Protein AF-A0A383DRR8-F1 (afdb_monomer_lite)

Foldseek 3Di:
DDDDDDDPDDDDDPVLVLLVVQLVPADVVLLVLLVVLLCVLPPPPHPDDDDCDPLLSSLSSSCCSVPNSVLSSQLLVLCSPDCCQCQVHPVSDHNRRSCQCSVDPVSSVNRD

pLDDT: mean 93.99, std 11.14, range [48.03, 98.88]

Secondary structure (DSSP, 8-state):
----PPP------HHHHHHHHHHTTS-HHHHHHHHHHHHHHH-TT-S------HHHHHHHHHHHHHHHHHHHHHHHHHHHH-TTTTT-STT------HHHHTSSHHHHHHT-

Structure (mmCIF, N/CA/C/O backbone):
data_AF-A0A383DRR8-F1
#
_entry.id   AF-A0A383DRR8-F1
#
loop_
_atom_site.group_PDB
_atom_site.id
_atom_site.type_symbol
_atom_site.label_atom_id
_atom_site.label_alt_id
_atom_site.label_comp_id
_atom_site.label_asym_id
_atom_site.label_entity_id
_atom_site.label_seq_id
_atom_site.pdbx_PDB_ins_code
_atom_site.Cartn_x
_atom_site.Cartn_y
_atom_site.Cartn_z
_atom_site.occupancy
_atom_site.B_iso_or_equiv
_atom_site.auth_seq_id
_atom_site.auth_comp_id
_atom_site.auth_asym_id
_atom_site.auth_atom_id
_atom_site.pdbx_PDB_model_num
ATOM 1 N N . MET A 1 1 ? 19.606 27.125 39.523 1.00 48.03 1 MET A N 1
ATOM 2 C CA . MET A 1 1 ? 18.859 25.932 39.066 1.00 48.03 1 MET A CA 1
ATOM 3 C C . MET A 1 1 ? 17.783 26.388 38.088 1.00 48.03 1 MET A C 1
ATOM 5 O O . MET A 1 1 ? 16.730 26.838 38.516 1.00 48.03 1 MET A O 1
ATOM 9 N N . THR A 1 2 ? 18.061 26.396 36.785 1.00 49.19 2 THR A N 1
ATOM 10 C CA . THR A 1 2 ? 17.086 26.813 35.763 1.00 49.19 2 THR A CA 1
ATOM 11 C C . THR A 1 2 ? 16.214 25.622 35.371 1.00 49.19 2 THR A C 1
ATOM 13 O O . THR A 1 2 ? 16.611 24.757 34.594 1.00 49.19 2 THR A O 1
ATOM 16 N N . SER A 1 3 ? 15.012 25.563 35.946 1.00 50.47 3 SER A N 1
ATOM 17 C CA . SER A 1 3 ? 13.964 24.629 35.532 1.00 50.47 3 SER A CA 1
ATOM 18 C C . SER A 1 3 ? 13.455 25.039 34.148 1.00 50.47 3 SER A C 1
ATOM 20 O O . SER A 1 3 ? 12.860 26.103 33.983 1.00 50.47 3 SER A O 1
ATOM 22 N N . THR A 1 4 ? 13.744 24.229 33.129 1.00 58.41 4 THR A N 1
ATOM 23 C CA . THR A 1 4 ? 13.204 24.428 31.778 1.00 58.41 4 THR A CA 1
ATOM 24 C C . THR A 1 4 ? 11.807 23.821 31.732 1.00 58.41 4 THR A C 1
ATOM 26 O O . THR A 1 4 ? 11.654 22.607 31.844 1.00 58.41 4 THR A O 1
ATOM 29 N N . ALA A 1 5 ? 10.783 24.661 31.578 1.00 63.28 5 ALA A N 1
ATOM 30 C CA . ALA A 1 5 ? 9.404 24.212 31.408 1.00 63.28 5 ALA A CA 1
ATOM 31 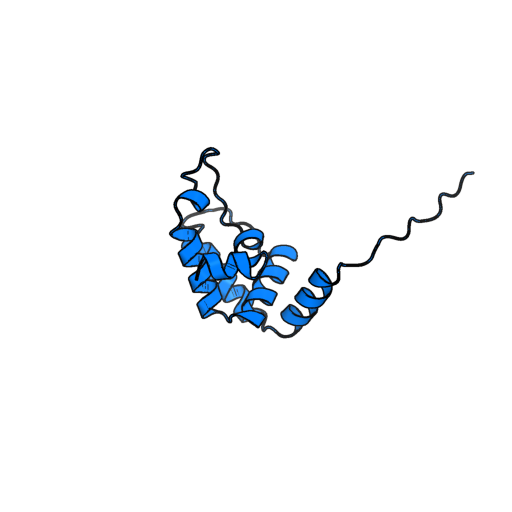C C . ALA A 1 5 ? 9.272 23.270 30.187 1.00 63.28 5 ALA A C 1
ATOM 33 O O . ALA A 1 5 ? 9.899 23.519 29.149 1.00 63.28 5 ALA A O 1
ATOM 34 N N . PRO A 1 6 ? 8.452 22.204 30.260 1.00 62.31 6 PRO A N 1
ATOM 35 C CA . PRO A 1 6 ? 8.285 21.274 29.151 1.00 62.31 6 PRO A CA 1
ATOM 36 C C . PRO A 1 6 ? 7.604 21.984 27.974 1.00 62.31 6 PRO A C 1
ATOM 38 O O . PRO A 1 6 ? 6.529 22.572 28.114 1.00 62.31 6 PRO A O 1
ATOM 41 N N . ARG A 1 7 ? 8.227 21.944 26.788 1.00 64.62 7 ARG A N 1
ATOM 42 C CA . ARG A 1 7 ? 7.628 22.500 25.565 1.00 64.62 7 ARG A CA 1
ATOM 43 C C . ARG A 1 7 ? 6.353 21.722 25.242 1.00 64.62 7 ARG A C 1
ATOM 45 O O . ARG A 1 7 ? 6.416 20.519 25.003 1.00 64.62 7 ARG A O 1
ATOM 52 N N . LYS A 1 8 ? 5.209 22.413 25.184 1.00 60.09 8 LYS A N 1
ATOM 53 C CA . LYS A 1 8 ? 3.954 21.854 24.660 1.00 60.09 8 LYS A CA 1
ATOM 54 C C . LYS A 1 8 ? 4.187 21.393 23.218 1.00 60.09 8 LYS A C 1
ATOM 56 O O . LYS A 1 8 ? 4.365 22.217 22.322 1.00 60.09 8 LYS A O 1
ATOM 61 N N . THR A 1 9 ? 4.214 20.086 22.991 1.00 71.94 9 THR A N 1
ATOM 62 C CA . THR A 1 9 ? 4.268 19.516 21.645 1.00 71.94 9 THR A CA 1
ATOM 63 C C . THR A 1 9 ? 2.899 19.663 20.986 1.00 71.94 9 THR A C 1
ATOM 65 O O . THR A 1 9 ? 1.859 19.438 21.607 1.00 71.94 9 THR A O 1
ATOM 68 N N . ARG A 1 10 ? 2.876 20.094 19.719 1.00 78.69 10 ARG A N 1
ATOM 69 C CA . ARG A 1 10 ? 1.632 20.137 18.939 1.00 78.69 10 ARG A CA 1
ATOM 70 C C . ARG A 1 10 ? 1.158 18.695 18.752 1.00 78.69 10 ARG A C 1
ATOM 72 O O . ARG A 1 10 ? 1.947 17.842 18.351 1.00 78.69 10 ARG A O 1
ATOM 79 N N . GLY A 1 11 ? -0.110 18.436 19.069 1.00 80.94 11 GLY A N 1
ATOM 80 C CA . GLY A 1 11 ? -0.738 17.133 18.853 1.00 80.94 11 GLY A CA 1
ATOM 81 C C . GLY A 1 11 ? -0.744 16.713 17.373 1.00 80.94 11 GLY A C 1
ATOM 82 O O . GLY A 1 11 ? -0.320 17.482 16.504 1.00 80.94 11 GLY A O 1
ATOM 83 N N . PRO A 1 12 ? -1.228 15.497 17.064 1.00 85.12 12 PRO A N 1
ATOM 84 C CA . PRO A 1 12 ? -1.265 14.995 15.694 1.00 85.12 12 PRO A CA 1
ATOM 85 C C . PRO A 1 12 ? -2.063 15.930 14.780 1.00 85.12 12 PRO A C 1
ATOM 87 O O . PRO A 1 12 ? -3.059 16.529 15.196 1.00 85.12 12 PRO A O 1
ATOM 90 N N . SER A 1 13 ? -1.634 16.034 13.520 1.00 92.75 13 SER A N 1
ATOM 91 C CA . SER A 1 13 ? -2.345 16.825 12.515 1.00 92.75 13 SER A CA 1
ATOM 92 C C . SER A 1 13 ? -3.769 16.298 12.309 1.00 92.75 13 SER A C 1
ATOM 94 O O . SER A 1 13 ? -4.068 15.134 12.599 1.00 92.75 13 SER A O 1
ATOM 96 N N . ARG A 1 14 ? -4.650 17.144 11.764 1.00 93.69 14 ARG A N 1
ATOM 97 C CA . ARG A 1 14 ? -6.012 16.742 11.387 1.00 93.69 14 ARG A CA 1
ATOM 98 C C . ARG A 1 14 ? -6.000 15.508 10.475 1.00 93.69 14 ARG A C 1
ATOM 100 O O . ARG A 1 14 ? -6.681 14.538 10.784 1.00 93.69 14 ARG A O 1
ATOM 107 N N . LEU A 1 15 ? -5.140 15.507 9.455 1.00 91.75 15 LEU A N 1
ATOM 108 C CA . LEU A 1 15 ? -4.974 14.385 8.528 1.00 91.75 15 LEU A CA 1
ATOM 109 C C . LEU A 1 15 ? -4.597 13.084 9.252 1.00 91.75 15 LEU A C 1
ATOM 111 O O . LEU A 1 15 ? -5.165 12.030 8.984 1.00 91.75 15 LEU A O 1
ATOM 115 N N . THR A 1 16 ? -3.660 13.149 10.202 1.00 93.69 16 THR A N 1
ATOM 116 C CA . THR A 1 16 ? -3.255 11.968 10.975 1.00 93.69 16 THR A CA 1
ATOM 117 C C . THR A 1 16 ? -4.390 11.449 11.857 1.00 93.69 16 THR A C 1
ATOM 119 O O . THR A 1 16 ? -4.517 10.240 12.033 1.00 93.69 16 THR A O 1
ATOM 122 N N . ARG A 1 17 ? -5.226 12.333 12.416 1.00 96.44 17 ARG A N 1
ATOM 123 C CA . ARG A 1 17 ? -6.408 11.921 13.190 1.00 96.44 17 ARG A CA 1
ATOM 124 C C . ARG A 1 17 ? -7.443 11.233 12.301 1.00 96.44 17 ARG A C 1
ATOM 126 O O . ARG A 1 17 ? -7.931 10.177 12.679 1.00 96.44 17 ARG A O 1
ATOM 133 N N . GLU A 1 18 ? -7.718 11.787 11.125 1.00 96.56 18 GLU A N 1
ATOM 134 C CA . GLU A 1 18 ? -8.644 11.198 10.149 1.00 96.56 18 GLU A CA 1
ATOM 135 C C . GLU A 1 18 ? -8.157 9.821 9.669 1.00 96.56 18 GLU A C 1
ATOM 137 O O . GLU A 1 18 ? -8.928 8.866 9.657 1.00 96.56 18 GLU A O 1
ATOM 142 N N . GLN A 1 19 ? -6.861 9.666 9.372 1.00 96.88 19 GLN A N 1
ATOM 143 C CA . GLN A 1 19 ? -6.275 8.363 9.023 1.00 96.88 19 GLN A CA 1
ATOM 144 C C . GLN A 1 19 ? -6.438 7.331 10.142 1.00 96.88 19 GLN A C 1
ATOM 146 O O . GLN A 1 19 ? -6.750 6.179 9.861 1.00 96.88 19 GLN A O 1
ATOM 151 N N . ARG A 1 20 ? -6.259 7.731 11.409 1.00 97.62 20 ARG A N 1
ATOM 152 C CA . ARG A 1 20 ? -6.454 6.828 12.557 1.00 97.62 20 ARG A CA 1
ATOM 153 C C . ARG A 1 20 ? -7.909 6.388 12.679 1.00 97.62 20 ARG A C 1
ATOM 155 O O . ARG A 1 20 ? -8.158 5.201 12.815 1.00 97.62 20 ARG A O 1
ATOM 162 N N . GLN A 1 21 ? -8.850 7.319 12.530 1.00 98.00 21 GLN A N 1
ATOM 163 C CA . GLN A 1 21 ? -10.285 7.015 12.556 1.00 98.00 21 GLN A CA 1
ATOM 164 C C . GLN A 1 21 ? -10.716 6.073 11.426 1.00 98.00 21 GLN A C 1
ATOM 166 O O . GLN A 1 21 ? -11.600 5.246 11.626 1.00 98.00 21 GLN A O 1
ATOM 171 N N . LYS A 1 22 ? -10.118 6.201 10.235 1.00 97.88 22 LYS A N 1
ATOM 172 C CA . LYS A 1 22 ? -10.334 5.255 9.132 1.00 97.88 22 LYS A CA 1
ATOM 173 C C . LYS A 1 22 ? -9.746 3.886 9.466 1.00 97.88 22 LYS A C 1
ATOM 175 O O . LYS A 1 22 ? -10.441 2.883 9.367 1.00 97.88 22 LYS A O 1
ATOM 180 N N . ALA A 1 23 ? -8.498 3.854 9.930 1.00 97.19 23 ALA A N 1
ATOM 181 C CA . ALA A 1 23 ? -7.797 2.618 10.260 1.00 97.19 23 ALA A CA 1
ATOM 182 C C . ALA A 1 23 ? -8.473 1.810 11.382 1.00 97.19 23 ALA A C 1
ATOM 184 O O . ALA A 1 23 ? -8.484 0.588 11.311 1.00 97.19 23 ALA A O 1
ATOM 185 N N . GLU A 1 24 ? -9.072 2.468 12.379 1.00 97.25 24 GLU A N 1
ATOM 186 C CA . GLU A 1 24 ? -9.825 1.816 13.467 1.00 97.25 24 GLU A CA 1
ATOM 187 C C . GLU A 1 24 ? -11.039 1.009 12.976 1.00 97.25 24 GLU A C 1
ATOM 189 O O . GLU A 1 24 ? -11.492 0.104 13.671 1.00 97.25 24 GLU A O 1
ATOM 194 N N . LYS A 1 25 ? -11.570 1.324 11.789 1.00 96.50 25 LYS A N 1
ATOM 195 C CA . LYS A 1 25 ? -12.747 0.659 11.206 1.00 96.50 25 LYS A CA 1
ATOM 196 C C . LYS A 1 25 ? -12.392 -0.491 10.265 1.00 96.50 25 LYS A C 1
ATOM 198 O O . LYS A 1 25 ? -13.293 -1.163 9.773 1.00 96.50 25 LYS A O 1
ATOM 203 N N . VAL A 1 26 ? -11.109 -0.682 9.969 1.00 98.44 26 VAL A N 1
ATOM 204 C CA . VAL A 1 26 ? -10.637 -1.684 9.012 1.00 98.44 26 VAL A CA 1
ATOM 205 C C . VAL A 1 26 ? -10.182 -2.927 9.760 1.00 98.44 26 VAL A C 1
ATOM 207 O O . VAL A 1 26 ? -9.399 -2.835 10.703 1.00 98.44 26 VAL A O 1
ATOM 210 N N . ASP A 1 27 ? -10.645 -4.093 9.310 1.00 98.50 27 ASP A N 1
ATOM 211 C CA . ASP A 1 27 ? -10.146 -5.378 9.797 1.00 98.50 27 ASP A CA 1
ATOM 212 C C . ASP A 1 27 ? -8.632 -5.489 9.507 1.00 98.50 27 ASP A C 1
ATOM 214 O O . ASP A 1 27 ? -8.229 -5.404 8.338 1.00 98.50 27 ASP A O 1
ATOM 218 N N . PRO A 1 28 ? -7.780 -5.691 10.534 1.00 98.50 28 PRO A N 1
ATOM 219 C CA . PRO A 1 28 ? -6.341 -5.864 10.358 1.00 98.50 28 PRO A CA 1
ATOM 220 C C . PRO A 1 28 ? -5.959 -6.932 9.323 1.00 98.50 28 PRO A C 1
ATOM 222 O O . PRO A 1 28 ? -4.956 -6.767 8.629 1.00 98.50 28 PRO A O 1
ATOM 225 N N . GLN A 1 29 ? -6.774 -7.979 9.136 1.00 98.62 29 GLN A N 1
ATOM 226 C CA . GLN A 1 29 ? -6.517 -9.008 8.124 1.00 98.62 29 GLN A CA 1
ATOM 227 C C . GLN A 1 29 ? -6.528 -8.447 6.696 1.00 98.62 29 GLN A C 1
ATOM 229 O O . GLN A 1 29 ? -5.774 -8.913 5.842 1.00 98.62 29 GLN A O 1
ATOM 234 N N . LEU A 1 30 ? -7.346 -7.429 6.414 1.00 98.81 30 LEU A N 1
ATOM 235 C CA . LEU A 1 30 ? -7.374 -6.775 5.102 1.00 98.81 30 LEU A CA 1
ATOM 236 C C . LEU A 1 30 ? -6.102 -5.950 4.865 1.00 98.81 30 LEU A C 1
ATOM 238 O O . LEU A 1 30 ? -5.580 -5.913 3.749 1.00 98.81 30 LEU A O 1
ATOM 242 N N . VAL A 1 31 ? -5.567 -5.336 5.922 1.00 98.81 31 VAL A N 1
ATOM 243 C CA . VAL A 1 31 ? -4.288 -4.613 5.885 1.00 98.81 31 VAL A CA 1
ATOM 244 C C . VAL A 1 31 ? -3.144 -5.586 5.598 1.00 98.81 31 VAL A C 1
ATOM 246 O O . VAL A 1 31 ? -2.333 -5.338 4.700 1.00 98.81 31 VAL A O 1
ATOM 249 N N . ASP A 1 32 ? -3.124 -6.724 6.295 1.00 98.69 32 ASP A N 1
ATOM 250 C CA . ASP A 1 32 ? -2.139 -7.785 6.086 1.00 98.69 32 ASP A CA 1
ATOM 251 C C . ASP A 1 32 ? -2.205 -8.350 4.665 1.00 98.69 32 ASP A C 1
ATOM 253 O O . ASP A 1 32 ? -1.166 -8.538 4.033 1.00 98.69 32 ASP A O 1
ATOM 257 N N . GLN A 1 33 ? -3.404 -8.544 4.108 1.00 98.81 33 GLN A N 1
ATOM 258 C CA . GLN A 1 33 ? -3.572 -8.990 2.723 1.00 98.81 33 GLN A CA 1
ATOM 259 C C . GLN A 1 33 ? -2.955 -8.021 1.704 1.00 98.81 33 GLN A C 1
ATOM 261 O O . GLN A 1 33 ? -2.331 -8.463 0.734 1.00 98.81 33 GLN A O 1
ATOM 266 N N . VAL A 1 34 ? -3.122 -6.708 1.891 1.00 98.88 34 VAL A N 1
ATOM 267 C CA . VAL A 1 34 ? -2.515 -5.697 1.008 1.00 98.88 34 VAL A CA 1
ATOM 268 C C . VAL A 1 34 ? -0.998 -5.658 1.194 1.00 98.88 34 VAL A C 1
ATOM 270 O O . VAL A 1 34 ? -0.259 -5.624 0.207 1.00 98.88 34 VAL A O 1
ATOM 273 N N . TYR A 1 35 ? -0.513 -5.728 2.436 1.00 98.81 35 TYR A N 1
ATOM 274 C CA . TYR A 1 35 ? 0.919 -5.773 2.736 1.00 98.81 35 TYR A CA 1
ATOM 275 C C . TYR A 1 35 ? 1.602 -7.015 2.143 1.00 98.81 35 TYR A C 1
ATOM 277 O O . TYR A 1 35 ? 2.635 -6.897 1.484 1.00 98.81 35 TYR A O 1
ATOM 285 N N . GLN A 1 36 ? 1.018 -8.202 2.311 1.00 98.38 36 GLN A N 1
ATOM 286 C CA . GLN A 1 36 ? 1.527 -9.443 1.724 1.00 98.38 36 GLN A CA 1
ATOM 287 C C . GLN A 1 36 ? 1.561 -9.370 0.197 1.00 98.38 36 GLN A C 1
ATOM 289 O O . GLN A 1 36 ? 2.547 -9.783 -0.417 1.00 98.38 36 GLN A O 1
ATOM 294 N N . TYR A 1 37 ? 0.527 -8.792 -0.418 1.00 98.75 37 TYR A N 1
ATOM 295 C CA . TYR A 1 37 ? 0.502 -8.592 -1.862 1.00 98.75 37 TYR A CA 1
ATOM 296 C C . TYR A 1 37 ? 1.608 -7.639 -2.333 1.00 98.75 37 TYR A C 1
ATOM 298 O O . TYR A 1 37 ? 2.310 -7.928 -3.302 1.00 98.75 37 TYR A O 1
ATOM 306 N N . TRP A 1 38 ? 1.830 -6.537 -1.616 1.00 98.75 38 TRP A N 1
ATOM 307 C CA . TRP A 1 38 ? 2.955 -5.645 -1.881 1.00 98.75 38 TRP A CA 1
ATOM 308 C C . TRP A 1 38 ? 4.303 -6.364 -1.768 1.00 98.75 38 TRP A C 1
ATOM 310 O O . TRP A 1 38 ? 5.138 -6.228 -2.660 1.00 98.75 38 TRP A O 1
ATOM 320 N N . CYS A 1 39 ? 4.510 -7.179 -0.729 1.00 98.12 39 CYS A N 1
ATOM 321 C CA . CYS A 1 39 ? 5.716 -7.995 -0.581 1.00 98.12 39 CYS A CA 1
ATOM 322 C C . CYS A 1 39 ? 5.913 -8.933 -1.779 1.00 98.12 39 CYS A C 1
ATOM 324 O O . CYS A 1 39 ? 7.011 -9.003 -2.333 1.00 98.12 39 CYS A O 1
ATOM 326 N N . PHE A 1 40 ? 4.849 -9.616 -2.202 1.00 97.69 40 PHE A N 1
ATOM 327 C CA . PHE A 1 40 ? 4.866 -10.521 -3.348 1.00 97.69 40 PHE A CA 1
ATOM 328 C C . PHE A 1 40 ? 5.276 -9.805 -4.645 1.00 97.69 40 PHE A C 1
ATOM 330 O O . PHE A 1 40 ? 6.178 -10.268 -5.340 1.00 97.69 40 PHE A O 1
ATOM 337 N N . VAL A 1 41 ? 4.673 -8.649 -4.943 1.00 98.12 41 VAL A N 1
ATOM 338 C CA . VAL A 1 41 ? 4.937 -7.891 -6.180 1.00 98.12 41 VAL A CA 1
ATOM 339 C C . VAL A 1 41 ? 6.297 -7.184 -6.143 1.00 98.12 41 VAL A C 1
ATOM 341 O O . VAL A 1 41 ? 7.054 -7.215 -7.111 1.00 98.12 41 VAL A O 1
ATOM 344 N N . MET A 1 42 ? 6.624 -6.528 -5.030 1.00 97.50 42 MET A N 1
ATOM 345 C CA . MET A 1 42 ? 7.740 -5.578 -4.958 1.00 97.50 42 MET A CA 1
ATOM 346 C C . MET A 1 42 ? 9.021 -6.177 -4.382 1.00 97.50 42 MET A C 1
ATOM 348 O O . MET A 1 42 ? 10.096 -5.578 -4.506 1.00 97.50 42 MET A O 1
ATOM 352 N N . ARG A 1 43 ? 8.940 -7.321 -3.696 1.00 96.00 43 ARG A N 1
ATOM 353 C CA . ARG A 1 43 ? 10.067 -7.928 -2.972 1.00 96.00 43 ARG A CA 1
ATOM 354 C C . ARG A 1 43 ? 10.248 -9.429 -3.269 1.00 96.00 43 ARG A C 1
ATOM 356 O O . ARG A 1 43 ? 10.605 -10.167 -2.347 1.00 96.00 43 ARG A O 1
ATOM 363 N N . PRO A 1 44 ? 10.098 -9.903 -4.523 1.00 93.81 44 PRO A N 1
ATOM 364 C CA . PRO A 1 44 ? 10.262 -11.321 -4.827 1.00 93.81 44 PRO A CA 1
ATOM 365 C C . PRO A 1 44 ? 11.679 -11.797 -4.470 1.00 93.81 44 PRO A C 1
ATOM 367 O O . PRO A 1 44 ? 12.673 -11.141 -4.788 1.00 93.81 44 PRO A O 1
ATOM 370 N N . GLY A 1 45 ? 11.769 -12.921 -3.752 1.00 90.12 45 GLY A N 1
ATOM 371 C CA . GLY A 1 45 ? 13.041 -13.548 -3.365 1.00 90.12 45 GLY A CA 1
ATOM 372 C C . GLY A 1 45 ? 13.908 -12.740 -2.387 1.00 90.12 45 GLY A C 1
ATOM 373 O O . GLY A 1 45 ? 15.076 -13.075 -2.176 1.00 90.12 45 GLY A O 1
ATOM 374 N N . ARG A 1 46 ? 13.391 -11.662 -1.781 1.00 90.00 46 ARG A N 1
ATOM 375 C CA . ARG A 1 46 ? 14.163 -10.842 -0.837 1.00 90.00 46 ARG A CA 1
ATOM 376 C C . ARG A 1 46 ? 14.184 -11.482 0.553 1.00 90.00 46 ARG A C 1
ATOM 378 O O . ARG A 1 46 ? 13.148 -11.669 1.173 1.00 90.00 46 ARG A O 1
ATOM 385 N N . LYS A 1 47 ? 15.389 -11.712 1.092 1.00 88.38 47 LYS A N 1
ATOM 386 C CA . LYS A 1 47 ? 15.600 -12.193 2.477 1.00 88.38 47 LYS A CA 1
ATOM 387 C C . LYS A 1 47 ? 15.194 -11.178 3.552 1.00 88.38 47 LYS A C 1
ATOM 389 O O . LYS A 1 47 ? 14.946 -11.553 4.690 1.00 88.38 47 LYS A O 1
ATOM 394 N N . ARG A 1 48 ? 15.197 -9.886 3.211 1.00 91.88 48 ARG A N 1
ATOM 395 C CA . ARG A 1 48 ? 14.793 -8.788 4.095 1.00 91.88 48 ARG A CA 1
ATOM 396 C C . ARG A 1 48 ? 13.758 -7.939 3.376 1.00 91.88 48 ARG A C 1
ATOM 398 O O . ARG A 1 48 ? 14.009 -7.469 2.267 1.00 91.88 48 ARG A O 1
ATOM 405 N N . VAL A 1 49 ? 12.623 -7.746 4.031 1.00 93.94 49 VAL A N 1
ATOM 406 C CA . VAL A 1 49 ? 11.489 -6.963 3.545 1.00 93.94 49 VAL A CA 1
ATOM 407 C C . VAL A 1 49 ? 11.171 -5.898 4.596 1.00 93.94 49 VAL A C 1
ATOM 409 O O . VAL A 1 49 ? 11.256 -6.209 5.786 1.00 93.94 49 VAL A O 1
ATOM 412 N N . PRO A 1 50 ? 10.870 -4.644 4.205 1.00 95.19 50 PRO A N 1
ATOM 413 C CA . PRO A 1 50 ? 10.444 -3.627 5.160 1.00 95.19 50 PRO A CA 1
ATOM 414 C C . PRO A 1 50 ? 9.227 -4.101 5.948 1.00 95.19 50 PRO A C 1
ATOM 416 O O . PRO A 1 50 ? 8.240 -4.507 5.344 1.00 95.19 50 PRO A O 1
ATOM 419 N N . ALA A 1 51 ? 9.305 -4.041 7.276 1.00 97.00 51 ALA A N 1
ATOM 420 C CA . ALA A 1 51 ? 8.199 -4.427 8.138 1.00 97.00 51 ALA A CA 1
ATOM 421 C C . ALA A 1 51 ? 6.990 -3.500 7.942 1.00 97.00 51 ALA A C 1
ATOM 423 O O . ALA A 1 51 ? 7.138 -2.303 7.652 1.00 97.00 51 ALA A O 1
ATOM 424 N N . LEU A 1 52 ? 5.799 -4.047 8.184 1.00 98.25 52 LEU A N 1
ATOM 425 C CA . LEU A 1 52 ? 4.567 -3.283 8.338 1.00 98.25 52 LEU A CA 1
ATOM 426 C C . LEU A 1 52 ? 4.588 -2.539 9.684 1.00 98.25 52 LEU A C 1
ATOM 428 O O . LEU A 1 52 ? 3.941 -2.928 10.650 1.00 98.25 52 LEU A O 1
ATOM 432 N N . ASP A 1 53 ? 5.410 -1.493 9.769 1.00 98.31 53 ASP A N 1
ATOM 433 C CA . ASP A 1 53 ? 5.469 -0.624 10.943 1.00 98.31 53 ASP A CA 1
ATOM 434 C C . ASP A 1 53 ? 4.186 0.212 11.097 1.00 98.31 53 ASP A C 1
ATOM 436 O O . ASP A 1 53 ? 3.328 0.255 10.214 1.00 98.31 53 ASP A O 1
ATOM 440 N N . ALA A 1 54 ? 4.057 0.921 12.220 1.00 97.88 54 ALA A N 1
ATOM 441 C CA . ALA A 1 54 ? 2.864 1.707 12.525 1.00 97.88 54 ALA A CA 1
ATOM 442 C C . ALA A 1 54 ? 2.531 2.773 11.461 1.00 97.88 54 ALA A C 1
ATOM 444 O O . ALA A 1 54 ? 1.362 3.124 11.295 1.00 97.88 54 ALA A O 1
ATOM 445 N N . LYS A 1 55 ? 3.530 3.300 10.737 1.00 97.44 55 LYS A N 1
ATOM 446 C CA . LYS A 1 55 ? 3.293 4.292 9.681 1.00 97.44 55 LYS A CA 1
ATOM 447 C C . LYS A 1 55 ? 2.743 3.618 8.435 1.00 97.44 55 LYS A C 1
ATOM 449 O O . LYS A 1 55 ? 1.712 4.062 7.930 1.00 97.44 55 LYS A O 1
ATOM 454 N N . ARG A 1 56 ? 3.376 2.532 7.977 1.00 98.62 56 ARG A N 1
ATOM 455 C CA . ARG A 1 56 ? 2.883 1.754 6.831 1.00 98.62 56 ARG A CA 1
ATOM 456 C C . ARG A 1 56 ? 1.501 1.183 7.114 1.00 98.62 56 ARG A C 1
ATOM 458 O O . ARG A 1 56 ? 0.620 1.348 6.279 1.00 98.62 56 ARG A O 1
ATOM 465 N N . TYR A 1 57 ? 1.286 0.614 8.300 1.00 98.69 57 TYR A N 1
ATOM 466 C CA . TYR A 1 57 ? -0.024 0.120 8.722 1.00 98.69 57 TYR A CA 1
ATOM 467 C C . TYR A 1 57 ? -1.088 1.210 8.595 1.00 98.69 57 TYR A C 1
ATOM 469 O O . TYR A 1 57 ? -2.101 1.009 7.935 1.00 98.69 57 TYR A O 1
ATOM 477 N N . LEU A 1 58 ? -0.835 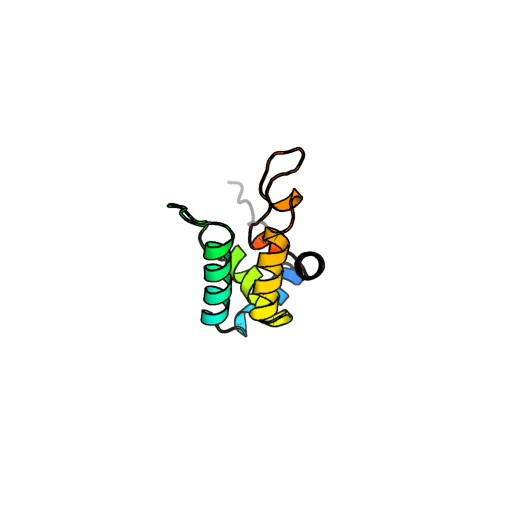2.397 9.160 1.00 98.44 58 LEU A N 1
ATOM 478 C CA . LEU A 1 58 ? -1.793 3.500 9.134 1.00 98.44 58 LEU A CA 1
ATOM 479 C C . LEU A 1 58 ? -2.137 3.949 7.706 1.00 98.44 58 LEU A C 1
ATOM 481 O O . LEU A 1 58 ? -3.293 4.260 7.424 1.00 98.44 58 LEU A O 1
ATOM 485 N N . LYS A 1 59 ? -1.148 3.981 6.806 1.00 98.56 59 LYS A N 1
ATOM 486 C CA . LYS A 1 59 ? -1.346 4.338 5.394 1.00 98.56 59 LYS A CA 1
ATOM 487 C C . LYS A 1 59 ? -2.167 3.295 4.646 1.00 98.56 59 LYS A C 1
ATOM 489 O O . LYS A 1 59 ? -3.143 3.653 3.995 1.00 98.56 59 LYS A O 1
ATOM 494 N N . VAL A 1 60 ? -1.805 2.022 4.788 1.00 98.81 60 VAL A N 1
ATOM 495 C CA . VAL A 1 60 ? -2.510 0.910 4.142 1.00 98.81 60 VAL A CA 1
ATOM 496 C C . VAL A 1 60 ? -3.940 0.809 4.665 1.00 98.81 60 VAL A C 1
ATOM 498 O O . VAL A 1 60 ? -4.865 0.742 3.869 1.00 98.81 60 VAL A O 1
ATOM 501 N N . ALA A 1 61 ? -4.146 0.866 5.980 1.00 98.81 61 ALA A N 1
ATOM 502 C CA . ALA A 1 61 ? -5.474 0.780 6.577 1.00 98.81 61 ALA A CA 1
ATOM 503 C C . ALA A 1 61 ? -6.375 1.948 6.144 1.00 98.81 61 ALA A C 1
ATOM 505 O O . ALA A 1 61 ? -7.525 1.732 5.773 1.00 98.81 61 ALA A O 1
ATOM 506 N N . ALA A 1 62 ? -5.856 3.181 6.112 1.00 98.62 62 ALA A N 1
ATOM 507 C CA . ALA A 1 62 ? -6.620 4.315 5.596 1.00 98.62 62 ALA A CA 1
ATOM 508 C C . ALA A 1 62 ? -6.978 4.149 4.107 1.00 98.62 62 ALA A C 1
ATOM 510 O O . ALA A 1 62 ? -8.113 4.431 3.734 1.00 98.62 62 ALA A O 1
ATOM 511 N N . ALA A 1 63 ? -6.058 3.646 3.277 1.00 98.69 63 ALA A N 1
ATOM 512 C CA . ALA A 1 63 ? -6.333 3.382 1.865 1.00 98.69 63 ALA A CA 1
ATOM 513 C C . ALA A 1 63 ? -7.353 2.249 1.669 1.00 98.69 63 ALA A C 1
ATOM 515 O O . ALA A 1 63 ? -8.264 2.391 0.862 1.00 98.69 63 ALA A O 1
ATOM 516 N N . VAL A 1 64 ? -7.274 1.168 2.451 1.00 98.81 64 VAL A N 1
ATOM 517 C CA . VAL A 1 64 ? -8.271 0.083 2.431 1.00 98.81 64 VAL A CA 1
ATOM 518 C C . VAL A 1 64 ? -9.652 0.600 2.834 1.00 98.81 64 VAL A C 1
ATOM 520 O O . VAL A 1 64 ? -10.638 0.201 2.226 1.00 98.81 64 VAL A O 1
ATOM 523 N N . SER A 1 65 ? -9.738 1.511 3.807 1.00 98.62 65 SER A N 1
ATOM 524 C CA . SER A 1 65 ? -11.009 2.147 4.174 1.00 98.62 65 SER A CA 1
ATOM 525 C C . SER A 1 65 ? -11.614 2.981 3.040 1.00 98.62 65 SER A C 1
ATOM 527 O O . SER A 1 65 ? 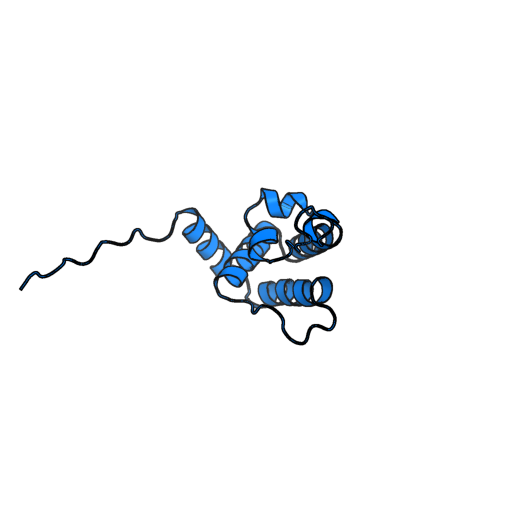-12.835 3.094 2.987 1.00 98.62 65 SER A O 1
ATOM 529 N N . ASP A 1 66 ? -10.787 3.614 2.204 1.00 98.31 66 ASP A N 1
ATOM 530 C CA . ASP A 1 66 ? -11.241 4.533 1.152 1.00 98.31 66 ASP A CA 1
ATOM 531 C C . ASP A 1 66 ? -11.519 3.819 -0.178 1.00 98.31 66 ASP A C 1
ATOM 533 O O . ASP A 1 66 ? -12.486 4.146 -0.859 1.00 98.31 66 ASP A O 1
ATOM 537 N N . TYR A 1 67 ? -10.683 2.842 -0.536 1.00 98.50 67 TYR A N 1
ATOM 538 C CA . TYR A 1 67 ? -10.661 2.209 -1.860 1.00 98.50 67 TYR A CA 1
ATOM 539 C C . TYR A 1 67 ? -10.955 0.701 -1.819 1.00 98.50 67 TYR A C 1
ATOM 541 O O . TYR A 1 67 ? -11.230 0.084 -2.842 1.00 98.50 67 TYR A O 1
ATOM 549 N N . GLY A 1 68 ? -10.889 0.067 -0.647 1.00 98.62 68 GLY A N 1
ATOM 550 C CA . GLY A 1 68 ? -10.960 -1.388 -0.528 1.00 98.62 68 GLY A CA 1
ATOM 551 C C . GLY A 1 68 ? -9.669 -2.103 -0.949 1.00 98.62 68 GLY A C 1
ATOM 552 O O . GLY A 1 68 ? -8.708 -1.510 -1.447 1.00 98.62 68 GLY A O 1
ATOM 553 N N . VAL A 1 69 ? -9.626 -3.416 -0.710 1.00 98.81 69 VAL A N 1
ATOM 554 C CA . VAL A 1 69 ? -8.426 -4.245 -0.933 1.00 98.81 69 VAL A CA 1
ATOM 555 C C . VAL A 1 69 ? -8.063 -4.348 -2.414 1.00 98.81 69 VAL A C 1
ATOM 557 O O . VAL A 1 69 ? -6.881 -4.276 -2.754 1.00 98.81 69 VAL A O 1
ATOM 560 N N . ASP A 1 70 ? -9.047 -4.505 -3.298 1.00 98.69 70 ASP A N 1
ATOM 561 C CA . ASP A 1 70 ? -8.789 -4.764 -4.717 1.00 98.69 70 ASP A CA 1
ATOM 562 C C . ASP A 1 70 ? -8.185 -3.556 -5.434 1.00 98.69 70 ASP A C 1
ATOM 564 O O . ASP A 1 70 ? -7.192 -3.707 -6.154 1.00 98.69 70 ASP A O 1
ATOM 568 N N . ASP A 1 71 ? -8.691 -2.350 -5.175 1.00 98.88 71 ASP A N 1
ATOM 569 C CA . ASP A 1 71 ? -8.090 -1.130 -5.716 1.00 98.88 71 ASP A CA 1
ATOM 570 C C . ASP A 1 71 ? -6.733 -0.839 -5.060 1.00 98.88 71 ASP A C 1
ATOM 572 O O . ASP A 1 71 ? -5.780 -0.487 -5.756 1.00 98.88 71 ASP A O 1
ATOM 576 N N . CYS A 1 72 ? -6.545 -1.128 -3.767 1.00 98.88 72 CYS A N 1
ATOM 577 C CA . CYS A 1 72 ? -5.208 -1.062 -3.163 1.00 98.88 72 CYS A CA 1
ATOM 578 C C . CYS A 1 72 ? -4.201 -1.994 -3.869 1.00 98.88 72 CYS A C 1
ATOM 580 O O . CYS A 1 72 ? -3.054 -1.610 -4.120 1.00 98.88 72 CYS A O 1
ATOM 582 N N . ARG A 1 73 ? -4.613 -3.214 -4.242 1.00 98.88 73 ARG A N 1
ATOM 583 C CA . ARG A 1 73 ? -3.785 -4.143 -5.033 1.00 98.88 73 ARG A CA 1
ATOM 584 C C . ARG A 1 73 ? -3.542 -3.630 -6.452 1.00 98.88 73 ARG A C 1
ATOM 586 O O . ARG A 1 73 ? -2.434 -3.790 -6.968 1.00 98.88 73 ARG A O 1
ATOM 593 N N . ARG A 1 74 ? -4.537 -3.004 -7.091 1.00 98.88 74 ARG A N 1
ATOM 594 C CA . ARG A 1 74 ? -4.367 -2.344 -8.397 1.00 98.88 74 ARG A CA 1
ATOM 595 C C . ARG A 1 74 ? -3.336 -1.227 -8.326 1.00 98.88 74 ARG A C 1
ATOM 597 O O . ARG A 1 74 ? -2.409 -1.266 -9.126 1.00 98.88 74 ARG A O 1
ATOM 604 N N . ALA A 1 75 ? -3.405 -0.356 -7.322 1.00 98.88 75 ALA A N 1
ATOM 605 C CA . ALA A 1 75 ? -2.426 0.709 -7.118 1.00 98.88 75 ALA A CA 1
ATOM 606 C C . ALA A 1 75 ? -0.997 0.158 -6.929 1.00 98.88 75 ALA A C 1
ATOM 608 O O . ALA A 1 75 ? -0.033 0.660 -7.507 1.00 98.88 75 ALA A O 1
ATOM 609 N N . ILE A 1 76 ? -0.835 -0.949 -6.194 1.00 98.88 76 ILE A N 1
ATOM 610 C CA . ILE A 1 76 ? 0.464 -1.635 -6.084 1.00 98.88 76 ILE A CA 1
ATOM 611 C C . ILE A 1 76 ? 0.956 -2.111 -7.461 1.00 98.88 76 ILE A C 1
ATOM 613 O O . ILE A 1 76 ? 2.123 -1.901 -7.799 1.00 98.88 76 ILE A O 1
ATOM 617 N N . ARG A 1 77 ? 0.088 -2.721 -8.280 1.00 98.81 77 ARG A N 1
ATOM 618 C CA . ARG A 1 77 ? 0.455 -3.140 -9.646 1.00 98.81 77 ARG A CA 1
ATOM 619 C C . ARG A 1 77 ? 0.790 -1.955 -10.549 1.00 98.81 77 ARG A C 1
ATOM 621 O O . ARG A 1 77 ? 1.771 -2.041 -11.281 1.00 98.81 77 ARG A O 1
ATOM 628 N N . GLY A 1 78 ? 0.035 -0.860 -10.484 1.00 98.75 78 GLY A N 1
ATOM 629 C CA . GLY A 1 78 ? 0.316 0.349 -11.259 1.00 98.75 78 GLY A CA 1
ATOM 630 C C . GLY A 1 78 ? 1.670 0.958 -10.901 1.00 98.75 78 GLY A C 1
ATOM 631 O O . GLY A 1 78 ? 2.459 1.288 -11.787 1.00 98.75 78 GLY A O 1
ATOM 632 N N . CYS A 1 79 ? 2.014 1.000 -9.610 1.00 98.75 79 CYS A N 1
ATOM 633 C CA . CYS A 1 79 ? 3.352 1.395 -9.169 1.00 98.75 79 CYS A CA 1
ATOM 634 C C . CYS A 1 79 ? 4.436 0.462 -9.740 1.00 98.75 79 CYS A C 1
ATOM 636 O O . CYS A 1 79 ? 5.457 0.936 -10.241 1.00 98.75 79 CYS A O 1
ATOM 638 N N . ALA A 1 80 ? 4.192 -0.854 -9.742 1.00 98.62 80 ALA A N 1
ATOM 639 C CA . ALA A 1 80 ? 5.126 -1.845 -10.277 1.00 98.62 80 ALA A CA 1
ATOM 640 C C . ALA A 1 80 ? 5.307 -1.759 -11.804 1.00 98.62 80 ALA A C 1
ATOM 642 O O . ALA A 1 80 ? 6.360 -2.140 -12.313 1.00 98.62 80 ALA A O 1
ATOM 643 N N . ALA A 1 81 ? 4.302 -1.261 -12.528 1.00 98.50 81 ALA A N 1
ATOM 644 C CA . ALA A 1 81 ? 4.356 -1.036 -13.971 1.00 98.50 81 ALA A CA 1
ATOM 645 C C . ALA A 1 81 ? 5.023 0.300 -14.347 1.00 98.50 81 ALA A C 1
ATOM 647 O O . ALA A 1 81 ? 5.406 0.505 -15.497 1.00 98.50 81 ALA A O 1
ATOM 648 N N . SER A 1 82 ? 5.186 1.220 -13.393 1.00 98.31 82 SER A N 1
ATOM 649 C CA . SER A 1 82 ? 5.825 2.504 -13.650 1.00 98.31 82 SER A CA 1
ATOM 650 C C . SER A 1 82 ? 7.352 2.377 -13.674 1.00 98.31 82 SER A C 1
ATOM 652 O O . SER A 1 82 ? 7.996 2.382 -12.624 1.00 98.31 82 SER A O 1
ATOM 654 N N . ASP A 1 83 ? 7.947 2.503 -14.857 1.00 98.12 83 ASP A N 1
ATOM 655 C CA . ASP A 1 83 ? 9.400 2.588 -15.064 1.00 98.12 83 ASP A CA 1
ATOM 656 C C . ASP A 1 83 ? 10.105 3.562 -14.106 1.00 98.12 83 ASP A C 1
ATOM 658 O O . ASP A 1 83 ? 11.082 3.193 -13.446 1.00 98.12 83 ASP A O 1
ATOM 662 N N . PHE A 1 84 ? 9.567 4.778 -13.955 1.00 98.38 84 PHE A N 1
ATOM 663 C CA . PHE A 1 84 ? 10.126 5.785 -13.052 1.00 98.38 84 PHE A CA 1
ATOM 664 C C . PHE A 1 84 ? 10.192 5.280 -11.602 1.00 98.38 84 PHE A C 1
ATOM 666 O O . PHE A 1 84 ? 11.267 5.264 -11.004 1.00 98.38 84 PHE A O 1
ATOM 673 N N . HIS A 1 85 ? 9.068 4.837 -11.030 1.00 98.38 85 HIS A N 1
ATOM 674 C CA . HIS A 1 85 ? 9.000 4.312 -9.660 1.00 98.38 85 HIS A CA 1
ATOM 675 C C . HIS A 1 85 ? 9.818 3.029 -9.468 1.00 98.38 85 HIS A C 1
ATOM 677 O O . HIS A 1 85 ? 10.319 2.774 -8.374 1.00 98.38 85 HIS A O 1
ATOM 6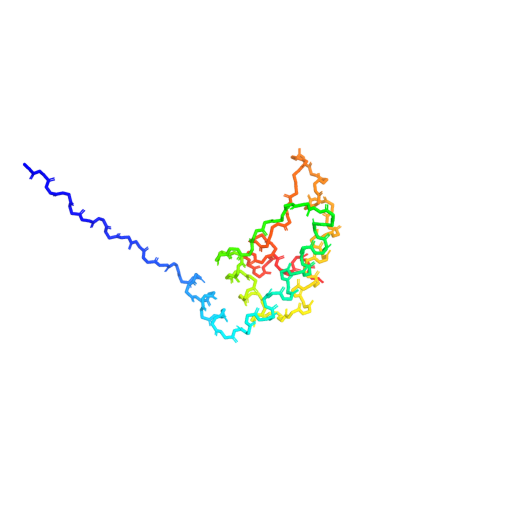83 N N . MET A 1 86 ? 10.042 2.265 -10.536 1.00 98.19 86 MET A N 1
ATOM 684 C CA . MET A 1 86 ? 10.827 1.031 -10.504 1.00 98.19 86 MET A CA 1
ATOM 685 C C . MET A 1 86 ? 12.330 1.237 -10.708 1.00 98.19 86 MET A C 1
ATOM 687 O O . MET A 1 86 ? 13.084 0.263 -10.727 1.00 98.19 86 MET A O 1
ATOM 691 N N . GLY A 1 87 ? 12.784 2.492 -10.753 1.00 97.75 87 GLY A N 1
ATOM 692 C CA . GLY A 1 87 ? 14.199 2.851 -10.750 1.00 97.75 87 GLY A CA 1
ATOM 693 C C . GLY A 1 87 ? 14.756 3.240 -12.112 1.00 97.75 87 GLY A C 1
ATOM 694 O O . GLY A 1 87 ? 15.924 3.605 -12.179 1.00 97.75 87 GLY A O 1
ATOM 695 N N . ARG A 1 88 ? 13.949 3.259 -13.182 1.00 98.00 88 ARG A N 1
ATOM 696 C CA . ARG A 1 88 ? 14.328 3.894 -14.456 1.00 98.00 88 ARG A CA 1
ATOM 697 C C . ARG A 1 88 ? 14.092 5.399 -14.361 1.00 98.00 88 ARG A C 1
ATOM 699 O O . ARG A 1 88 ? 13.249 5.984 -15.035 1.00 98.00 88 ARG A O 1
ATOM 706 N N . ASN A 1 89 ? 14.820 6.017 -13.443 1.00 98.12 89 ASN A N 1
ATOM 707 C CA . ASN A 1 89 ? 14.818 7.448 -13.196 1.00 98.12 89 ASN A CA 1
ATOM 708 C C . ASN A 1 89 ? 16.252 7.947 -13.030 1.00 98.12 89 ASN A C 1
ATOM 710 O O . ASN A 1 89 ? 17.190 7.166 -12.889 1.00 98.12 89 ASN A O 1
ATOM 714 N N . LYS A 1 90 ? 16.423 9.272 -13.014 1.00 97.94 90 LYS A N 1
ATOM 715 C CA . LYS A 1 90 ? 17.748 9.903 -12.925 1.00 97.94 90 LYS A CA 1
ATOM 716 C C . LYS A 1 90 ? 18.539 9.490 -11.676 1.00 97.94 90 LYS A C 1
ATOM 718 O O . LYS A 1 90 ? 19.760 9.558 -11.700 1.00 97.94 90 LYS A O 1
ATOM 723 N N . GLN A 1 91 ? 17.867 9.086 -10.595 1.00 97.69 91 GLN A N 1
ATOM 724 C CA . GLN A 1 91 ? 18.519 8.664 -9.352 1.00 97.69 91 GLN A CA 1
ATOM 725 C C . GLN A 1 91 ? 18.777 7.152 -9.267 1.00 97.69 91 GLN A C 1
ATOM 727 O O . GLN A 1 91 ? 19.323 6.702 -8.262 1.00 97.69 91 GLN A O 1
ATOM 732 N N . ASN A 1 92 ? 18.363 6.361 -10.265 1.00 97.50 92 ASN A N 1
ATOM 733 C CA . ASN A 1 92 ? 18.354 4.895 -10.213 1.00 97.50 92 ASN A CA 1
ATOM 734 C C . ASN A 1 92 ? 17.705 4.339 -8.928 1.00 97.50 92 ASN A C 1
ATOM 736 O O . ASN A 1 92 ? 18.136 3.325 -8.374 1.00 97.50 92 ASN A O 1
ATOM 740 N N . LYS A 1 93 ? 16.684 5.035 -8.408 1.00 97.38 93 LYS A N 1
ATOM 741 C CA . LYS A 1 93 ? 16.091 4.752 -7.095 1.00 97.38 93 LYS A CA 1
ATOM 742 C C . LYS A 1 93 ? 14.672 4.226 -7.226 1.00 97.38 93 LYS A C 1
ATOM 744 O O . LYS A 1 93 ? 13.853 4.814 -7.919 1.00 97.38 93 LYS A O 1
ATOM 749 N N . ARG A 1 94 ? 14.352 3.160 -6.494 1.00 97.12 94 ARG A N 1
ATOM 750 C CA . ARG A 1 94 ? 12.973 2.675 -6.387 1.00 97.12 94 ARG A CA 1
ATOM 751 C C . ARG A 1 94 ? 12.154 3.545 -5.434 1.00 97.12 94 ARG A C 1
ATOM 753 O O . ARG A 1 94 ? 12.616 3.894 -4.346 1.00 97.12 94 ARG A O 1
ATOM 760 N N . TYR A 1 95 ? 10.936 3.846 -5.854 1.00 97.94 95 TYR A N 1
ATOM 761 C CA . TYR A 1 95 ? 9.928 4.628 -5.149 1.00 97.94 95 TYR A CA 1
ATOM 762 C C . TYR A 1 95 ? 8.649 3.798 -5.060 1.00 97.94 95 TYR A C 1
ATOM 764 O O . TYR A 1 95 ? 7.650 4.093 -5.701 1.00 97.94 95 TYR A O 1
ATOM 772 N N . ASP A 1 96 ? 8.721 2.715 -4.297 1.00 98.19 96 ASP A N 1
ATOM 773 C CA . ASP A 1 96 ? 7.678 1.693 -4.213 1.00 98.19 96 ASP A CA 1
ATOM 774 C C . ASP A 1 96 ? 7.282 1.383 -2.762 1.00 98.19 96 ASP A C 1
ATOM 776 O O . ASP A 1 96 ? 6.746 0.317 -2.481 1.00 98.19 96 ASP A O 1
ATOM 780 N N . ASP A 1 97 ? 7.586 2.278 -1.818 1.00 98.44 97 ASP A N 1
ATOM 781 C CA . ASP A 1 97 ? 7.189 2.109 -0.419 1.00 98.44 97 ASP A CA 1
ATOM 782 C C . ASP A 1 97 ? 5.684 2.364 -0.246 1.00 98.44 97 ASP A C 1
ATOM 784 O O . ASP A 1 97 ? 5.108 3.241 -0.892 1.00 98.44 97 ASP A O 1
ATOM 788 N N . LEU A 1 98 ? 5.057 1.624 0.668 1.00 98.69 98 LEU A N 1
ATOM 789 C CA . LEU A 1 98 ? 3.645 1.774 1.019 1.00 98.69 98 LEU A CA 1
ATOM 790 C C . LEU A 1 98 ? 3.298 3.191 1.496 1.00 98.69 98 LEU A C 1
ATOM 792 O O . LEU A 1 98 ? 2.210 3.677 1.198 1.00 98.69 98 LEU A O 1
ATOM 796 N N . GLU A 1 99 ? 4.218 3.890 2.170 1.00 98.31 99 GLU A N 1
ATOM 797 C CA . GLU A 1 99 ? 4.021 5.290 2.563 1.00 98.31 99 GLU A CA 1
ATOM 798 C C . GLU A 1 99 ? 3.928 6.245 1.363 1.00 98.31 99 GLU A C 1
ATOM 800 O O . GLU A 1 99 ? 3.347 7.322 1.499 1.00 98.31 99 GLU A O 1
ATOM 805 N N . LEU A 1 100 ? 4.492 5.870 0.206 1.00 98.50 100 LEU A N 1
ATOM 806 C CA . LEU A 1 100 ? 4.389 6.636 -1.035 1.00 98.50 100 LEU A CA 1
ATOM 807 C C . LEU A 1 100 ? 3.152 6.235 -1.839 1.00 98.50 100 LEU A C 1
ATOM 809 O O . LEU A 1 100 ? 2.403 7.114 -2.252 1.00 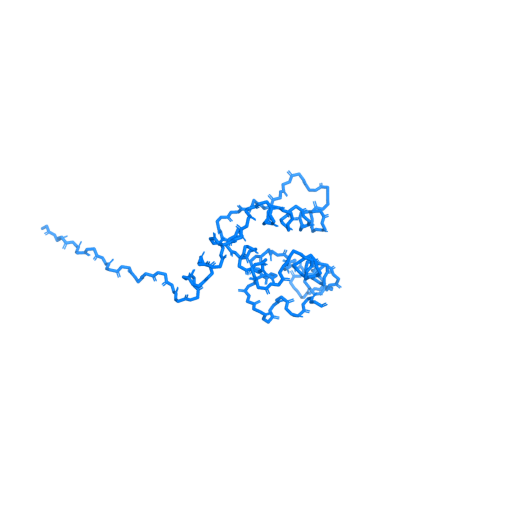98.50 100 LEU A O 1
ATOM 813 N N . ILE A 1 101 ? 2.946 4.931 -2.053 1.00 98.75 101 ILE A N 1
ATOM 814 C CA . ILE A 1 101 ? 1.815 4.409 -2.839 1.00 98.75 101 ILE A CA 1
ATOM 815 C C . ILE A 1 101 ? 0.490 4.876 -2.227 1.00 98.75 101 ILE A C 1
ATOM 817 O O . ILE A 1 101 ? -0.394 5.326 -2.943 1.00 98.75 101 ILE A O 1
ATOM 821 N N . PHE A 1 102 ? 0.393 4.846 -0.895 1.00 98.75 102 PHE A N 1
ATOM 822 C CA . PHE A 1 102 ? -0.800 5.228 -0.139 1.00 98.75 102 PHE A CA 1
ATOM 823 C C . PHE A 1 102 ? -0.632 6.571 0.585 1.00 98.75 102 PHE A C 1
ATOM 825 O O . PHE A 1 102 ? -1.197 6.787 1.659 1.00 98.75 102 PHE A O 1
ATOM 832 N N . ARG A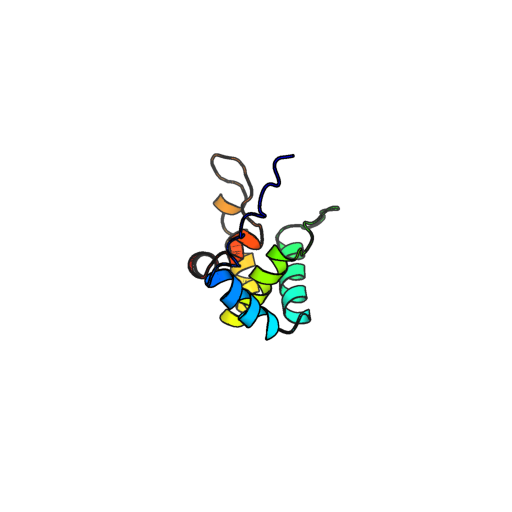 1 103 ? 0.196 7.478 0.047 1.00 97.00 103 ARG A N 1
ATOM 833 C CA . ARG A 1 103 ? 0.519 8.756 0.703 1.00 97.00 103 ARG A CA 1
ATOM 834 C C . ARG A 1 103 ? -0.727 9.606 0.949 1.00 97.00 103 ARG A C 1
ATOM 836 O O . ARG A 1 103 ? -0.921 10.087 2.074 1.00 97.00 103 ARG A O 1
ATOM 843 N N . ASP A 1 104 ? -1.511 9.771 -0.105 1.00 96.94 104 ASP A N 1
ATOM 844 C CA . ASP A 1 104 ? -2.750 10.532 -0.235 1.00 96.94 104 ASP A CA 1
ATOM 845 C C . ASP A 1 104 ? -3.527 10.002 -1.458 1.00 96.94 104 ASP A C 1
ATOM 847 O O . ASP A 1 104 ? -3.055 9.088 -2.139 1.00 96.94 104 ASP A O 1
ATOM 851 N N . GLN A 1 105 ? -4.719 10.549 -1.702 1.00 97.38 105 GLN A N 1
ATOM 852 C CA . GLN A 1 105 ? -5.618 10.098 -2.770 1.00 97.38 105 GLN A CA 1
ATOM 853 C C . GLN A 1 105 ? -4.981 10.235 -4.161 1.00 97.38 105 GLN A C 1
ATOM 855 O O . GLN A 1 105 ? -4.978 9.264 -4.913 1.00 97.38 105 GLN A O 1
ATOM 860 N N . ASP A 1 106 ? -4.318 11.362 -4.449 1.00 98.25 106 ASP A N 1
ATOM 861 C CA . ASP A 1 106 ? -3.635 11.603 -5.729 1.00 98.25 106 ASP A CA 1
ATOM 862 C C . ASP A 1 106 ? -2.590 10.523 -6.054 1.00 98.25 106 ASP A C 1
ATOM 864 O O . ASP A 1 106 ? -2.393 10.163 -7.217 1.00 98.25 106 ASP A O 1
ATOM 868 N N . HIS A 1 107 ? -1.882 10.008 -5.042 1.00 98.56 107 HIS A N 1
ATOM 869 C CA . HIS A 1 107 ? -0.908 8.935 -5.250 1.00 98.56 107 HIS A CA 1
ATOM 870 C C . HIS A 1 107 ? -1.581 7.594 -5.519 1.00 98.56 107 HIS A C 1
ATOM 872 O O . HIS A 1 107 ? -1.109 6.873 -6.394 1.00 98.56 107 HIS A O 1
ATOM 878 N N . VAL A 1 108 ? -2.669 7.267 -4.815 1.00 98.62 108 VAL A N 1
ATOM 879 C CA . VAL A 1 108 ? -3.412 6.025 -5.073 1.00 98.62 108 VAL A CA 1
ATOM 880 C C . VAL A 1 108 ? -3.977 6.050 -6.488 1.00 98.62 108 VAL A C 1
ATOM 882 O O . VAL A 1 108 ? -3.701 5.144 -7.270 1.00 98.62 108 VAL A O 1
ATOM 885 N N . GLU A 1 109 ? -4.686 7.120 -6.838 1.00 98.44 109 GLU A N 1
ATOM 886 C CA . GLU A 1 109 ? -5.369 7.278 -8.124 1.00 98.44 109 GLU A CA 1
ATOM 887 C C . GLU A 1 109 ? -4.407 7.315 -9.309 1.00 98.44 109 GLU A C 1
ATOM 889 O O . GLU A 1 109 ? -4.711 6.758 -10.358 1.00 98.44 109 GLU A O 1
ATOM 894 N N . ARG A 1 110 ? -3.201 7.872 -9.140 1.00 98.19 110 ARG A N 1
ATOM 895 C CA . ARG A 1 110 ? -2.150 7.816 -10.169 1.00 98.19 110 ARG A CA 1
ATOM 896 C C . ARG A 1 110 ? -1.784 6.385 -10.578 1.00 98.19 110 ARG A C 1
ATOM 898 O O . ARG A 1 110 ? -1.263 6.192 -11.676 1.00 98.19 110 ARG A O 1
ATOM 905 N N . PHE A 1 111 ? -1.966 5.412 -9.689 1.00 98.38 111 PHE A N 1
ATOM 906 C CA . PHE A 1 111 ? -1.604 4.020 -9.934 1.00 98.38 111 PHE A CA 1
ATOM 907 C C . PHE A 1 111 ? -2.803 3.099 -10.221 1.00 98.38 111 PHE A C 1
ATOM 909 O O . PHE A 1 111 ? -2.582 1.901 -10.422 1.00 98.38 111 PHE A O 1
ATOM 916 N N . LEU A 1 112 ? -4.039 3.608 -10.207 1.00 96.44 112 LEU A N 1
ATOM 917 C CA . LEU A 1 112 ? -5.250 2.836 -10.531 1.00 96.44 112 LEU A CA 1
ATOM 918 C C . LEU A 1 112 ? -5.513 2.735 -12.035 1.00 96.44 112 LEU A C 1
ATOM 920 O O . LEU A 1 112 ? -6.123 1.698 -12.416 1.00 96.44 112 LEU A O 1
#

Radius of gyration: 16.88 Å; chains: 1; bounding box: 32×40×54 Å

Sequence (112 aa):
MTSTAPRKTRGPSRLTREQRQKAEKVDPQLVDQVYQYWCFVMRPGRKRVPALDAKRYLKVAAAVSDYGVDDCRRAIRGCAASDFHMGRNKQNKRYDDLELIFRDQDHVERFL

Organism: NCBI:txid408172